Protein AF-C3ZLQ6-F1 (afdb_monomer_lite)

Organism: Branchiostoma floridae (NCBI:txid7739)

InterPro domains:
  IPR036259 MFS transporter superfamily [G3DSA:1.20.1250.20] (1-147)
  IPR036259 MFS transporter superfamily [SSF103473] (4-145)

Foldseek 3Di:
DVLLVVLVVVCVVVLVVLCVVLVPDPVCVVVLVVVLVVVLVVCVVVVVVVLVVPPDPVDSQVVLLVVLSVQLVQLSVQLVCLLVVLVVVDVDPVSSSVSSVVSNSSSSSSNSNSSVNNVVSVLVVLCVVDDPVCNVVSVVVVCVVVVD

Radius of gyration: 17.89 Å; chains: 1; bounding box: 40×26×58 Å

Structure (mmCIF, N/CA/C/O backbone):
data_AF-C3ZLQ6-F1
#
_entry.id   AF-C3ZLQ6-F1
#
loop_
_atom_site.group_PDB
_atom_site.id
_atom_site.type_symbol
_atom_site.label_atom_id
_atom_site.label_alt_id
_atom_site.label_comp_id
_atom_site.label_asym_id
_atom_site.label_entity_id
_atom_site.label_seq_id
_atom_site.pdbx_PDB_ins_code
_atom_site.Cartn_x
_atom_site.Cartn_y
_atom_site.Cartn_z
_atom_site.occupancy
_atom_site.B_iso_or_equiv
_atom_site.auth_seq_id
_atom_site.auth_comp_id
_atom_site.auth_asym_id
_atom_site.auth_atom_id
_atom_site.pdbx_PDB_model_num
ATOM 1 N N . MET A 1 1 ? -2.080 -4.232 14.879 1.00 61.47 1 MET A N 1
ATOM 2 C CA . MET A 1 1 ? -1.278 -2.997 14.776 1.00 61.47 1 MET A CA 1
ATOM 3 C C . MET A 1 1 ? 0.163 -3.333 14.457 1.00 61.47 1 MET A C 1
ATOM 5 O O . MET A 1 1 ? 0.556 -2.999 13.359 1.00 61.47 1 MET A O 1
ATOM 9 N N . PHE A 1 2 ? 0.856 -4.166 15.250 1.00 73.94 2 PHE A N 1
ATOM 10 C CA . PHE A 1 2 ? 2.179 -4.705 14.868 1.00 73.94 2 PHE A CA 1
ATOM 11 C C . PHE A 1 2 ? 2.287 -5.195 13.415 1.00 73.94 2 PHE A C 1
ATOM 13 O O . PHE A 1 2 ? 3.275 -4.915 12.759 1.00 73.94 2 PHE A O 1
ATOM 20 N N . GLY A 1 3 ? 1.274 -5.898 12.894 1.00 79.81 3 GLY A N 1
ATOM 21 C CA . GLY A 1 3 ? 1.287 -6.348 11.498 1.00 79.81 3 GLY A CA 1
ATOM 22 C C . GLY A 1 3 ? 1.234 -5.217 10.461 1.00 79.81 3 GLY A C 1
ATOM 23 O O . GLY A 1 3 ? 1.881 -5.337 9.433 1.00 79.81 3 GLY A O 1
ATOM 24 N N . VAL A 1 4 ? 0.499 -4.133 10.730 1.00 81.31 4 VAL A N 1
ATOM 25 C CA . VAL A 1 4 ? 0.383 -2.978 9.819 1.00 81.31 4 VAL A CA 1
ATOM 26 C C . VAL A 1 4 ? 1.668 -2.158 9.863 1.00 81.31 4 VAL A C 1
ATOM 28 O O . VAL A 1 4 ? 2.259 -1.929 8.817 1.00 81.31 4 VAL A O 1
ATOM 31 N N . GLU A 1 5 ? 2.166 -1.851 11.064 1.00 83.00 5 GLU A N 1
ATOM 32 C CA . GLU A 1 5 ? 3.458 -1.175 11.263 1.00 83.00 5 GLU A CA 1
ATOM 33 C C . GLU A 1 5 ? 4.618 -1.950 10.633 1.00 83.00 5 GLU A C 1
ATOM 35 O O . GLU A 1 5 ? 5.486 -1.384 9.976 1.00 83.00 5 GLU A O 1
ATOM 40 N N . PHE A 1 6 ? 4.616 -3.278 10.777 1.00 86.69 6 PHE A N 1
ATOM 41 C CA . PHE A 1 6 ? 5.599 -4.132 10.122 1.00 86.69 6 PHE A CA 1
ATOM 42 C C . PHE A 1 6 ? 5.503 -4.054 8.593 1.00 86.69 6 PHE A C 1
ATOM 44 O O . PHE A 1 6 ? 6.536 -4.009 7.931 1.00 86.69 6 PHE A O 1
ATOM 51 N N . CYS A 1 7 ? 4.290 -4.024 8.027 1.00 87.31 7 CYS A N 1
ATOM 52 C CA . CYS A 1 7 ? 4.108 -3.866 6.583 1.00 87.31 7 CYS A CA 1
ATOM 53 C C . CYS A 1 7 ? 4.588 -2.493 6.100 1.00 87.31 7 CYS A C 1
ATOM 55 O O . CYS A 1 7 ? 5.294 -2.450 5.101 1.00 87.31 7 CYS A O 1
ATOM 57 N N . TYR A 1 8 ? 4.295 -1.414 6.831 1.00 85.75 8 TYR A N 1
ATOM 58 C CA . TYR A 1 8 ? 4.809 -0.073 6.529 1.00 85.75 8 TYR A CA 1
ATOM 59 C C . TYR A 1 8 ? 6.334 -0.010 6.589 1.00 85.75 8 TYR A C 1
ATOM 61 O O . TYR A 1 8 ? 6.983 0.512 5.685 1.00 85.75 8 TYR A O 1
ATOM 69 N N . ALA A 1 9 ? 6.937 -0.582 7.633 1.00 87.69 9 ALA A N 1
ATOM 70 C CA . ALA A 1 9 ? 8.389 -0.648 7.747 1.00 87.69 9 ALA A CA 1
ATOM 71 C C . ALA A 1 9 ? 9.008 -1.440 6.583 1.00 87.69 9 ALA A C 1
ATOM 73 O O . ALA A 1 9 ? 10.050 -1.056 6.050 1.00 87.69 9 ALA A O 1
ATOM 74 N N . LEU A 1 10 ? 8.358 -2.533 6.174 1.00 89.12 10 LEU A N 1
ATOM 75 C CA . LEU A 1 10 ? 8.782 -3.358 5.049 1.00 89.12 10 LEU A CA 1
ATOM 76 C C . LEU A 1 10 ? 8.646 -2.616 3.712 1.00 89.12 10 LEU A C 1
ATOM 78 O O . LEU A 1 10 ? 9.558 -2.678 2.894 1.00 89.12 10 LEU A O 1
ATOM 82 N N . GLU A 1 11 ? 7.552 -1.890 3.505 1.00 87.81 11 GLU A N 1
ATOM 83 C CA . GLU A 1 11 ? 7.326 -1.026 2.346 1.00 87.81 11 GLU A CA 1
ATOM 84 C C . GLU A 1 11 ? 8.412 0.048 2.240 1.00 87.81 11 GLU A C 1
ATOM 86 O O . GLU A 1 11 ? 9.150 0.085 1.257 1.00 87.81 11 GLU A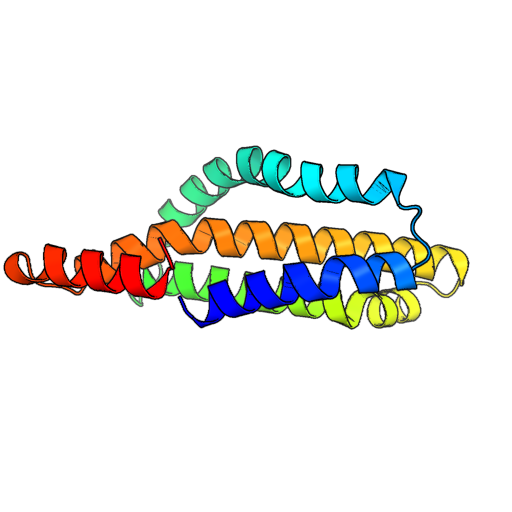 O 1
ATOM 91 N N . MET A 1 12 ? 8.612 0.837 3.296 1.00 87.50 12 MET A N 1
ATOM 92 C CA . MET A 1 12 ? 9.637 1.884 3.350 1.00 87.50 12 MET A CA 1
ATOM 93 C C . MET A 1 12 ? 11.050 1.333 3.087 1.00 87.50 12 MET A C 1
ATOM 95 O O . MET A 1 12 ? 11.880 2.006 2.472 1.00 87.50 12 MET A O 1
ATOM 99 N N . ALA A 1 13 ? 11.326 0.096 3.515 1.00 89.81 13 ALA A N 1
ATOM 100 C CA . ALA A 1 13 ? 12.605 -0.572 3.289 1.00 89.81 13 ALA A CA 1
ATOM 101 C C . ALA A 1 13 ? 12.765 -1.158 1.873 1.00 89.81 13 ALA A C 1
ATOM 103 O O . ALA A 1 13 ? 13.888 -1.204 1.367 1.00 89.81 13 ALA A O 1
ATOM 104 N N . LEU A 1 14 ? 11.684 -1.627 1.237 1.00 87.88 14 LEU A N 1
ATOM 105 C CA . LEU A 1 14 ? 11.740 -2.385 -0.021 1.00 87.88 14 LEU A CA 1
ATOM 106 C C . LEU A 1 14 ? 11.344 -1.590 -1.268 1.00 87.88 14 LEU A C 1
ATOM 108 O O . LEU A 1 14 ? 11.832 -1.900 -2.352 1.00 87.88 14 LEU A O 1
ATOM 112 N N . VAL A 1 15 ? 10.509 -0.562 -1.152 1.00 86.12 15 VAL A N 1
ATOM 113 C CA . VAL A 1 15 ? 10.008 0.207 -2.304 1.00 86.12 15 VAL A CA 1
ATOM 114 C C . VAL A 1 15 ? 11.145 0.829 -3.099 1.00 86.12 15 VAL A C 1
ATOM 116 O O . VAL A 1 15 ? 11.261 0.612 -4.304 1.00 86.12 15 VAL A O 1
ATOM 119 N N . THR A 1 16 ? 12.034 1.549 -2.417 1.00 86.12 16 THR A N 1
ATOM 120 C CA . THR A 1 16 ? 13.179 2.216 -3.045 1.00 86.12 16 THR A CA 1
ATOM 121 C C . THR A 1 16 ? 14.109 1.233 -3.773 1.00 86.12 16 THR A C 1
ATOM 123 O O . THR A 1 16 ? 14.367 1.450 -4.959 1.00 86.12 16 THR A O 1
ATOM 126 N N . PRO A 1 17 ? 14.603 0.137 -3.153 1.00 86.75 17 PRO A N 1
ATOM 127 C CA . PRO A 1 17 ? 15.459 -0.811 -3.863 1.00 86.75 17 PRO A CA 1
ATOM 128 C C . PRO A 1 17 ? 14.736 -1.565 -4.987 1.00 86.75 17 PRO A C 1
ATOM 130 O O . PRO A 1 17 ? 15.371 -1.841 -6.001 1.00 86.75 17 PRO A O 1
ATOM 133 N N . ILE A 1 18 ? 13.434 -1.859 -4.867 1.00 86.25 18 ILE A N 1
ATOM 134 C CA . ILE A 1 18 ? 12.657 -2.484 -5.954 1.00 86.25 18 ILE A CA 1
ATOM 135 C C . ILE A 1 18 ? 12.547 -1.531 -7.153 1.00 86.25 18 ILE A C 1
ATOM 137 O O . ILE A 1 18 ? 12.790 -1.937 -8.288 1.00 86.25 18 ILE A O 1
ATOM 141 N N . LEU A 1 19 ? 12.240 -0.251 -6.928 1.00 83.94 19 LEU A N 1
ATOM 142 C CA . LEU A 1 19 ? 12.150 0.744 -8.003 1.00 83.94 19 LEU A CA 1
ATOM 143 C C . LEU A 1 19 ? 13.505 0.999 -8.683 1.00 83.94 19 LEU A C 1
ATOM 145 O O . LEU A 1 19 ? 13.560 1.135 -9.909 1.00 83.94 19 LEU A O 1
ATOM 149 N N . LEU A 1 20 ? 14.596 0.998 -7.909 1.00 86.00 20 LEU A N 1
ATOM 150 C CA . LEU A 1 20 ? 15.965 1.047 -8.432 1.00 86.00 20 LEU A CA 1
ATOM 151 C C . LEU A 1 20 ? 16.290 -0.192 -9.274 1.00 86.00 20 LEU A C 1
ATOM 153 O O . LEU A 1 20 ? 16.871 -0.065 -10.351 1.00 86.00 20 LEU A O 1
ATOM 157 N N . HIS A 1 21 ? 15.885 -1.382 -8.818 1.00 85.25 21 HIS A N 1
ATOM 158 C CA . HIS A 1 21 ? 16.086 -2.634 -9.549 1.00 85.25 21 HIS A CA 1
ATOM 159 C C . HIS A 1 21 ? 15.368 -2.635 -10.906 1.00 85.25 21 HIS A C 1
ATOM 161 O O . HIS A 1 21 ? 15.926 -3.086 -11.903 1.00 85.25 21 HIS A O 1
ATOM 167 N N . LEU A 1 22 ? 14.169 -2.049 -10.963 1.00 81.94 22 LEU A N 1
ATOM 168 C CA . LEU A 1 22 ? 13.380 -1.893 -12.188 1.00 81.94 22 LEU A CA 1
ATOM 169 C C . LEU A 1 22 ? 13.936 -0.828 -13.157 1.00 81.94 22 LEU A C 1
ATOM 171 O O . LEU A 1 22 ? 13.405 -0.662 -14.256 1.00 81.94 22 LEU A O 1
ATOM 175 N N . GLY A 1 23 ? 14.998 -0.109 -12.780 1.00 81.69 23 GLY A N 1
ATOM 176 C CA . GLY A 1 23 ? 15.654 0.889 -13.628 1.00 81.69 23 GLY A CA 1
ATOM 177 C C . GLY A 1 23 ? 14.890 2.209 -13.750 1.00 81.69 23 GLY A C 1
ATOM 178 O O . GLY A 1 23 ? 15.094 2.951 -14.713 1.00 81.69 23 GLY A O 1
ATOM 179 N N . VAL A 1 24 ? 13.997 2.510 -12.802 1.00 80.25 24 VAL A N 1
ATOM 180 C CA . VAL A 1 24 ? 13.255 3.777 -12.778 1.00 80.25 24 VAL A CA 1
ATOM 181 C C . VAL A 1 24 ? 14.205 4.914 -12.369 1.00 80.25 24 VAL A C 1
ATOM 183 O O . VAL A 1 24 ? 14.888 4.771 -11.357 1.00 80.25 24 VAL A O 1
ATOM 186 N N . PRO A 1 25 ? 14.258 6.042 -13.103 1.00 83.06 25 PRO A N 1
ATOM 187 C CA . PRO A 1 25 ? 15.081 7.193 -12.726 1.00 83.06 25 PRO A CA 1
ATOM 188 C C . PRO A 1 25 ? 14.647 7.814 -11.390 1.00 83.06 25 PRO A C 1
ATOM 190 O O . PRO A 1 25 ? 13.450 7.913 -11.115 1.00 83.06 25 PRO A O 1
ATOM 193 N N . GLU A 1 26 ? 15.606 8.304 -10.597 1.00 77.31 26 GLU A N 1
ATOM 194 C CA . GLU A 1 26 ? 15.359 8.849 -9.248 1.00 77.31 26 GLU A CA 1
ATOM 195 C C . GLU A 1 26 ? 14.362 10.020 -9.221 1.00 77.31 26 GLU A C 1
ATOM 197 O O . GLU A 1 26 ? 13.615 10.192 -8.259 1.00 77.31 26 GLU A O 1
ATOM 202 N N . GLU A 1 27 ? 14.290 10.799 -10.303 1.00 80.88 27 GLU A N 1
ATOM 203 C CA . GLU A 1 27 ? 13.343 11.909 -10.462 1.00 80.88 27 GLU A CA 1
ATOM 204 C C . GLU A 1 27 ? 11.869 11.478 -10.349 1.00 80.88 27 GLU A C 1
ATOM 206 O O . GLU A 1 27 ? 11.037 12.267 -9.899 1.00 80.88 27 GLU A O 1
ATOM 211 N N . TYR A 1 28 ? 11.538 10.225 -10.683 1.00 81.69 28 TYR A N 1
ATOM 212 C CA . TYR A 1 28 ? 10.173 9.703 -10.575 1.00 81.69 28 TYR A CA 1
ATOM 213 C C . TYR A 1 28 ? 9.833 9.193 -9.175 1.00 81.69 28 TYR A C 1
ATOM 215 O O . TYR A 1 28 ? 8.651 9.034 -8.871 1.00 81.69 28 TYR A O 1
ATOM 223 N N . TYR A 1 29 ? 10.818 8.968 -8.300 1.00 81.25 29 TYR A N 1
ATOM 224 C CA . TYR A 1 29 ? 10.553 8.450 -6.955 1.00 81.25 29 TYR A CA 1
ATOM 225 C C . TYR A 1 29 ? 9.706 9.432 -6.164 1.00 81.25 29 TYR A C 1
ATOM 227 O O . TYR A 1 29 ? 8.651 9.059 -5.662 1.00 81.25 29 TYR A O 1
ATOM 235 N N . THR A 1 30 ? 10.091 10.707 -6.141 1.00 83.31 30 THR A N 1
ATOM 236 C CA . THR A 1 30 ? 9.330 11.760 -5.454 1.00 83.31 30 THR A CA 1
ATOM 237 C C . THR A 1 30 ? 7.889 11.851 -5.959 1.00 83.31 30 THR A C 1
ATOM 239 O O . THR A 1 30 ? 6.977 12.084 -5.171 1.00 83.31 30 THR A O 1
ATOM 242 N N . PHE A 1 31 ? 7.658 11.623 -7.257 1.00 84.12 31 PHE A N 1
ATOM 243 C CA . PHE A 1 31 ? 6.305 11.593 -7.818 1.00 84.12 31 PHE A CA 1
ATOM 244 C C . PHE A 1 31 ? 5.491 10.395 -7.327 1.00 84.12 31 PHE A C 1
ATOM 246 O O . PHE A 1 31 ? 4.314 10.564 -7.017 1.00 84.12 31 PHE A O 1
ATOM 253 N N . ILE A 1 32 ? 6.102 9.212 -7.233 1.00 81.19 32 ILE A N 1
ATOM 254 C CA . ILE A 1 32 ? 5.453 8.006 -6.697 1.00 81.19 32 ILE A CA 1
ATOM 255 C C . ILE A 1 32 ? 5.099 8.223 -5.222 1.00 81.19 32 ILE A C 1
ATOM 257 O O . ILE A 1 32 ? 3.948 8.050 -4.842 1.00 81.19 32 ILE A O 1
ATOM 261 N N . TRP A 1 33 ? 6.038 8.720 -4.418 1.00 82.06 33 TRP A N 1
ATOM 262 C CA . TRP A 1 33 ? 5.787 9.051 -3.012 1.00 82.06 33 TRP A CA 1
ATOM 263 C C . TRP A 1 33 ? 4.692 10.103 -2.833 1.00 82.06 33 TRP A C 1
ATOM 265 O O . TRP A 1 33 ? 3.934 10.047 -1.873 1.00 82.06 33 TRP A O 1
ATOM 275 N N . PHE A 1 34 ? 4.580 11.060 -3.755 1.00 85.81 34 PHE A N 1
ATOM 276 C CA . PHE A 1 34 ? 3.539 12.085 -3.710 1.00 85.81 34 PHE A CA 1
ATOM 277 C C . PHE A 1 34 ? 2.157 11.562 -4.130 1.00 85.81 34 PHE A C 1
ATOM 279 O O . PHE A 1 34 ? 1.138 12.075 -3.663 1.00 85.81 34 PHE A O 1
ATOM 286 N N . ILE A 1 35 ? 2.092 10.544 -4.994 1.00 86.62 35 ILE A N 1
ATOM 287 C CA . ILE A 1 35 ? 0.813 10.018 -5.481 1.00 86.62 35 ILE A CA 1
ATOM 288 C C . ILE A 1 35 ? 0.033 9.299 -4.377 1.00 86.62 35 ILE A C 1
ATOM 290 O O . ILE A 1 35 ? -1.192 9.415 -4.343 1.00 86.62 35 ILE A O 1
ATOM 294 N N . SER A 1 36 ? 0.730 8.625 -3.456 1.00 85.12 36 SER A N 1
ATOM 295 C CA . SER A 1 36 ? 0.122 7.899 -2.337 1.00 85.12 36 SER A CA 1
ATOM 296 C C . SER A 1 36 ? -0.717 8.815 -1.427 1.00 85.12 36 SER A C 1
ATOM 298 O O . SER A 1 36 ? -1.918 8.564 -1.312 1.00 85.12 36 SER A O 1
ATOM 300 N N . PRO A 1 37 ? -0.198 9.935 -0.875 1.00 83.19 37 PRO A N 1
ATOM 301 C CA . PRO A 1 37 ? -0.991 10.886 -0.092 1.00 83.19 37 PRO A CA 1
ATOM 302 C C . PRO A 1 37 ? -2.160 11.507 -0.861 1.00 83.19 37 PRO A C 1
ATOM 304 O O . PRO A 1 37 ? -3.250 11.678 -0.314 1.00 83.19 37 PRO A O 1
ATOM 307 N N . VAL A 1 38 ? -1.953 11.854 -2.137 1.00 87.56 38 VAL A N 1
ATOM 308 C CA . VAL A 1 38 ? -2.997 12.475 -2.970 1.00 87.56 38 VAL A CA 1
ATOM 309 C C . VAL A 1 38 ? -4.149 11.502 -3.209 1.00 87.56 38 VAL A C 1
ATOM 311 O O . VAL A 1 38 ? -5.317 11.882 -3.102 1.00 87.56 38 VAL A O 1
ATOM 314 N N . LEU A 1 39 ? -3.838 10.241 -3.512 1.00 83.06 39 LEU A N 1
ATOM 315 C CA . LEU A 1 39 ? -4.848 9.200 -3.666 1.00 83.06 39 LEU A CA 1
ATOM 316 C C . LEU A 1 39 ? -5.494 8.849 -2.328 1.00 83.06 39 LEU A C 1
ATOM 318 O O . LEU A 1 39 ? -6.716 8.741 -2.279 1.00 83.06 39 LEU A O 1
ATOM 322 N N . GLY A 1 40 ? -4.723 8.764 -1.244 1.00 81.19 40 GLY A N 1
ATOM 323 C CA . GLY A 1 40 ? -5.248 8.590 0.109 1.00 81.19 40 GLY A CA 1
ATOM 324 C C . GLY A 1 40 ? -6.315 9.635 0.427 1.00 81.19 40 GLY A C 1
ATOM 325 O O . GLY A 1 40 ? -7.444 9.279 0.760 1.00 81.19 40 GLY A O 1
ATOM 326 N N . PHE A 1 41 ? -6.022 10.912 0.180 1.00 84.56 41 PHE A N 1
ATOM 327 C CA . PHE A 1 41 ? -6.967 12.011 0.384 1.00 84.56 41 PHE A CA 1
ATOM 328 C C . PHE A 1 41 ? -8.271 11.861 -0.424 1.00 84.56 41 PHE A C 1
ATOM 330 O O . PHE A 1 41 ? -9.355 12.178 0.070 1.00 84.56 41 PHE A O 1
ATOM 337 N N . LEU A 1 42 ? -8.195 11.359 -1.660 1.00 84.00 42 LEU A N 1
ATOM 338 C CA . LEU A 1 42 ? -9.367 11.173 -2.524 1.00 84.00 42 LEU A CA 1
ATOM 339 C C . LEU A 1 42 ? -10.182 9.919 -2.183 1.00 84.00 42 LEU A C 1
ATOM 341 O O . LEU A 1 42 ? -11.412 9.946 -2.256 1.00 84.00 42 LEU A O 1
ATOM 345 N N . VAL A 1 43 ? -9.522 8.812 -1.842 1.00 80.12 43 VAL A N 1
ATOM 346 C CA . VAL A 1 43 ? -10.176 7.506 -1.667 1.00 80.12 43 VAL A CA 1
ATOM 347 C C . VAL A 1 43 ? -10.655 7.301 -0.223 1.00 80.12 43 VAL A C 1
ATOM 349 O O . VAL A 1 43 ? -11.680 6.644 -0.020 1.00 80.12 43 VAL A O 1
ATOM 352 N N . GLN A 1 44 ? -10.022 7.935 0.772 1.00 80.19 44 GLN A N 1
ATOM 353 C CA . GLN A 1 44 ? -10.463 7.930 2.177 1.00 80.19 44 GLN A CA 1
ATOM 354 C C . GLN A 1 44 ? -11.975 8.206 2.365 1.00 80.19 44 GLN A C 1
ATOM 356 O O . GLN A 1 44 ? -12.644 7.390 3.008 1.00 80.19 44 GLN A O 1
ATOM 361 N N . PRO A 1 45 ? -12.582 9.269 1.791 1.00 75.19 45 PRO A N 1
ATOM 362 C CA . PRO A 1 45 ? -14.017 9.533 1.961 1.00 75.19 45 PRO A CA 1
ATOM 363 C C . PRO A 1 45 ? -14.911 8.475 1.297 1.00 75.19 45 PRO A C 1
ATOM 365 O O . PRO A 1 45 ? -15.975 8.129 1.821 1.00 75.19 45 PRO A O 1
ATOM 368 N N . ILE A 1 46 ? -14.482 7.923 0.158 1.00 76.50 46 ILE A N 1
ATOM 369 C CA . ILE A 1 46 ? -15.213 6.858 -0.541 1.00 76.50 46 ILE A CA 1
ATOM 370 C C . ILE A 1 46 ? -15.245 5.611 0.336 1.00 76.50 46 ILE A C 1
ATOM 372 O O . ILE A 1 46 ? -16.307 5.003 0.510 1.00 76.50 46 ILE A O 1
ATOM 376 N N . LEU A 1 47 ? -14.104 5.264 0.928 1.00 69.56 47 LEU A N 1
ATOM 377 C CA . LEU A 1 47 ? -13.976 4.064 1.737 1.00 69.56 47 LEU A CA 1
ATOM 378 C C . LEU A 1 47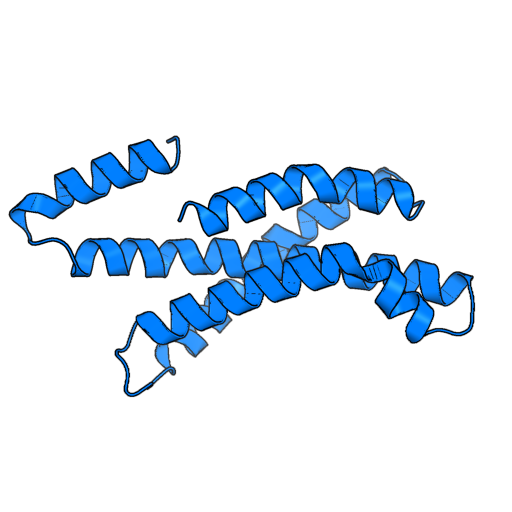 ? -14.682 4.188 3.084 1.00 69.56 47 LEU A C 1
ATOM 380 O O . LEU A 1 47 ? -15.290 3.213 3.518 1.00 69.56 47 LEU A O 1
ATOM 384 N N . GLY A 1 48 ? -14.752 5.389 3.665 1.00 67.38 48 GLY A N 1
ATOM 385 C CA . GLY A 1 48 ? -15.666 5.678 4.775 1.00 67.38 48 GLY A CA 1
ATOM 386 C C . GLY A 1 48 ? -17.119 5.324 4.428 1.00 67.38 48 GLY A C 1
ATOM 387 O O . GLY A 1 48 ? -17.773 4.575 5.152 1.00 67.38 48 GLY A O 1
ATOM 388 N N . SER A 1 49 ? -17.594 5.736 3.245 1.00 68.94 49 SER A N 1
ATOM 389 C CA . SER A 1 49 ? -18.957 5.419 2.783 1.00 68.94 49 SER A CA 1
ATOM 390 C C . SER A 1 49 ? -19.190 3.932 2.457 1.00 68.94 49 SER A C 1
ATOM 392 O O . SER A 1 49 ? -20.334 3.463 2.451 1.00 68.94 49 SER A O 1
ATOM 394 N N . TRP A 1 50 ? -18.133 3.191 2.107 1.00 66.75 50 TRP A N 1
ATOM 395 C CA . TRP A 1 50 ? -18.189 1.742 1.877 1.00 66.75 50 TRP A CA 1
ATOM 396 C C . TRP A 1 50 ? -18.141 0.972 3.198 1.00 66.75 50 TRP A C 1
ATOM 398 O O . TRP A 1 50 ? -18.879 0.000 3.356 1.00 66.75 50 TRP A O 1
ATOM 408 N N . SER A 1 51 ? -17.353 1.448 4.167 1.00 63.00 51 SER A N 1
ATOM 409 C CA . SER A 1 51 ? -17.305 0.930 5.537 1.00 63.00 51 SER A CA 1
ATOM 410 C C . SER A 1 51 ? -18.684 0.972 6.194 1.00 63.00 51 SER A C 1
ATOM 412 O O . SER A 1 51 ? -19.158 -0.042 6.708 1.00 63.00 51 SER A O 1
ATOM 414 N N . ASP A 1 52 ? -19.395 2.096 6.053 1.00 60.62 52 ASP A N 1
ATOM 415 C CA . ASP A 1 52 ? -20.748 2.279 6.595 1.00 60.62 52 ASP A CA 1
ATOM 416 C C . ASP A 1 52 ? -21.792 1.318 5.999 1.00 60.62 52 ASP A C 1
ATOM 418 O O . ASP A 1 52 ? -22.815 1.033 6.628 1.00 60.62 52 ASP A O 1
ATOM 422 N N . ARG A 1 53 ? -21.539 0.776 4.800 1.00 57.19 53 ARG A N 1
ATOM 423 C CA . ARG A 1 53 ? -22.431 -0.171 4.109 1.00 57.19 53 ARG A CA 1
ATOM 424 C C . ARG A 1 53 ? -22.140 -1.642 4.417 1.00 57.19 53 ARG A C 1
ATOM 426 O O . ARG A 1 53 ? -22.938 -2.507 4.044 1.00 57.19 53 ARG A O 1
ATOM 433 N N . CYS A 1 54 ? -21.060 -1.955 5.134 1.00 56.22 54 CYS A N 1
ATOM 434 C CA . CYS A 1 54 ? -20.723 -3.326 5.515 1.00 56.22 54 CYS A CA 1
ATOM 435 C C . CYS A 1 54 ? -21.633 -3.843 6.647 1.00 56.22 54 CYS A C 1
ATOM 437 O O . CYS A 1 54 ? -21.377 -3.666 7.836 1.00 56.22 54 CYS A O 1
ATOM 439 N N . THR A 1 55 ? -22.695 -4.555 6.270 1.00 54.34 55 THR A N 1
ATOM 440 C CA . THR A 1 55 ? -23.657 -5.214 7.175 1.00 54.34 55 THR A CA 1
ATOM 441 C C . THR A 1 55 ? -23.332 -6.702 7.379 1.00 54.34 55 THR A C 1
ATOM 443 O O . THR A 1 55 ? -24.188 -7.575 7.237 1.00 54.34 55 THR A O 1
ATOM 446 N N . ALA A 1 56 ? -22.075 -7.042 7.688 1.00 55.41 56 ALA A N 1
ATOM 447 C CA . ALA A 1 56 ? -21.706 -8.449 7.875 1.00 55.41 56 ALA A CA 1
ATOM 448 C C . ALA A 1 56 ? -22.209 -9.007 9.223 1.00 55.41 56 ALA A C 1
ATOM 450 O O . ALA A 1 56 ? -22.120 -8.360 10.268 1.00 55.41 56 ALA A O 1
ATOM 451 N N . ARG A 1 57 ? -22.681 -10.262 9.212 1.00 48.12 57 ARG A N 1
ATOM 452 C CA . ARG A 1 57 ? -23.298 -10.951 10.368 1.00 48.12 57 ARG A CA 1
ATOM 453 C C . ARG A 1 57 ? -22.343 -11.241 11.538 1.00 48.12 57 ARG A C 1
ATOM 455 O O . ARG A 1 57 ? -22.804 -11.665 12.590 1.00 48.12 57 ARG A O 1
ATOM 462 N N . TRP A 1 58 ? -21.036 -11.019 11.374 1.00 54.09 58 TRP A N 1
ATOM 463 C CA . TRP A 1 58 ? -20.003 -11.352 12.369 1.00 54.09 58 TRP A CA 1
ATOM 464 C C . TRP A 1 58 ? -19.599 -10.174 13.283 1.00 54.09 58 TRP A C 1
ATOM 466 O O . TRP A 1 58 ? -18.646 -10.277 14.054 1.00 54.09 58 TRP A O 1
ATOM 476 N N . GLY A 1 59 ? -20.330 -9.055 13.201 1.00 57.38 59 GLY A N 1
ATOM 477 C CA . GLY A 1 59 ? -20.073 -7.806 13.927 1.00 57.38 59 GLY A CA 1
ATOM 478 C C . GLY A 1 59 ? -19.696 -6.670 12.973 1.00 57.38 59 GLY A C 1
ATOM 479 O O . GLY A 1 59 ? -19.073 -6.905 11.946 1.00 57.38 59 GLY A O 1
ATOM 480 N N . ARG A 1 60 ? -20.073 -5.426 13.292 1.00 64.81 60 ARG A N 1
ATOM 481 C CA . ARG A 1 60 ? -20.008 -4.292 12.346 1.00 64.81 60 ARG A CA 1
ATOM 482 C C . ARG A 1 60 ? -18.581 -3.838 11.987 1.00 64.81 60 ARG A C 1
ATOM 484 O O . ARG A 1 60 ? -18.375 -3.312 10.905 1.00 64.81 60 ARG A O 1
ATOM 491 N N . ARG A 1 61 ? -17.594 -4.060 12.870 1.00 66.50 61 ARG A N 1
ATOM 492 C CA . ARG A 1 61 ? -16.218 -3.517 12.743 1.00 66.50 61 ARG A CA 1
ATOM 493 C C . ARG A 1 61 ? -15.146 -4.544 12.336 1.00 66.50 61 ARG A C 1
ATOM 495 O O . ARG A 1 61 ? -14.208 -4.211 11.623 1.00 66.50 61 ARG A O 1
ATOM 502 N N . ARG A 1 62 ? -15.304 -5.816 12.721 1.00 70.56 62 ARG A N 1
ATOM 503 C CA . ARG A 1 62 ? -14.354 -6.912 12.423 1.00 70.56 62 ARG A CA 1
ATOM 504 C C . ARG A 1 62 ? -14.179 -7.279 10.934 1.00 70.56 62 ARG A C 1
ATOM 506 O O . ARG A 1 62 ? -13.035 -7.462 10.528 1.00 70.56 62 ARG A O 1
ATOM 513 N N . PRO A 1 63 ? -15.235 -7.393 10.102 1.00 73.06 63 PRO A N 1
ATOM 514 C CA . PRO A 1 63 ? -15.081 -7.754 8.689 1.00 73.06 63 PRO A CA 1
ATOM 515 C C . PRO A 1 63 ? -14.345 -6.665 7.904 1.00 73.06 63 PRO A C 1
ATOM 517 O O . PRO A 1 63 ? -13.628 -6.980 6.964 1.00 73.06 63 PRO A O 1
ATOM 520 N N . PHE A 1 64 ? -14.485 -5.402 8.315 1.00 76.19 64 PHE A N 1
ATOM 521 C CA . PHE A 1 64 ? -13.809 -4.273 7.690 1.00 76.19 64 PHE A CA 1
ATOM 522 C C . PHE A 1 64 ? -12.300 -4.302 7.961 1.00 76.19 64 PHE A C 1
ATOM 524 O O . PHE A 1 64 ? -11.514 -4.234 7.023 1.00 76.19 64 PHE A O 1
ATOM 531 N N . ILE A 1 65 ? -11.896 -4.524 9.219 1.00 78.06 65 ILE A N 1
ATOM 532 C CA . ILE A 1 65 ? -10.479 -4.686 9.592 1.00 78.06 65 ILE A CA 1
ATOM 533 C C . ILE A 1 65 ? -9.853 -5.876 8.851 1.00 78.06 65 ILE A C 1
ATOM 535 O O . ILE A 1 65 ? -8.737 -5.768 8.349 1.00 78.06 65 ILE A O 1
ATOM 539 N N . LEU A 1 66 ? -10.569 -7.003 8.742 1.00 80.12 66 LEU A N 1
ATOM 540 C CA . LEU A 1 66 ? -10.087 -8.170 7.998 1.00 80.12 66 LEU A CA 1
ATOM 541 C C . LEU A 1 66 ? -9.958 -7.888 6.497 1.00 80.12 66 LEU A C 1
ATOM 543 O O . LEU A 1 66 ? -8.946 -8.252 5.909 1.00 80.12 66 LEU A O 1
ATOM 547 N N . ALA A 1 67 ? -10.942 -7.225 5.884 1.00 82.62 67 ALA A N 1
ATOM 548 C CA . ALA A 1 67 ? -10.889 -6.866 4.468 1.00 82.62 67 ALA A CA 1
ATOM 549 C C . ALA A 1 67 ? -9.706 -5.936 4.160 1.00 82.62 67 ALA A C 1
ATOM 551 O O . ALA A 1 67 ? -8.980 -6.180 3.200 1.00 82.62 67 ALA A O 1
ATOM 552 N N . LEU A 1 68 ? -9.469 -4.928 5.004 1.00 83.94 68 LEU A N 1
ATOM 553 C CA . LEU A 1 68 ? -8.316 -4.038 4.867 1.00 83.94 68 LEU A CA 1
ATOM 554 C C . LEU A 1 68 ? -6.993 -4.773 5.101 1.00 83.94 68 LEU A C 1
ATOM 556 O O . LEU A 1 68 ? -6.061 -4.598 4.327 1.00 83.94 68 LEU A O 1
ATOM 560 N N . SER A 1 69 ? -6.926 -5.665 6.094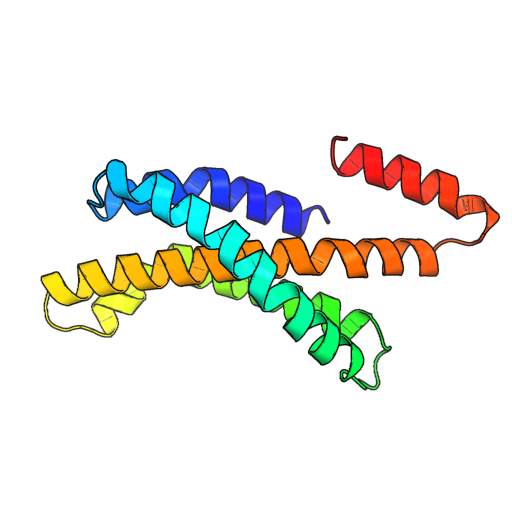 1.00 83.69 69 SER A N 1
ATOM 561 C CA . SER A 1 69 ? -5.730 -6.486 6.345 1.00 83.69 69 SER A CA 1
ATOM 562 C C . SER A 1 69 ? -5.394 -7.385 5.151 1.00 83.69 69 SER A C 1
ATOM 564 O O . SER A 1 69 ? -4.232 -7.521 4.783 1.00 83.69 69 SER A O 1
ATOM 566 N N . VAL A 1 70 ? -6.408 -7.977 4.510 1.00 86.81 70 VAL A N 1
ATOM 567 C CA . VAL A 1 70 ? -6.225 -8.730 3.260 1.00 86.81 70 VAL A CA 1
ATOM 568 C C . VAL A 1 70 ? -5.774 -7.799 2.134 1.00 86.81 70 VAL A C 1
ATOM 570 O O . VAL A 1 70 ? -4.890 -8.175 1.374 1.00 86.81 70 VAL A O 1
ATOM 573 N N . GLY A 1 71 ? -6.318 -6.582 2.054 1.00 87.56 71 GLY A N 1
ATOM 574 C CA . GLY A 1 71 ? -5.873 -5.552 1.114 1.00 87.56 71 GLY A CA 1
ATOM 575 C C . GLY A 1 71 ? -4.384 -5.220 1.243 1.00 87.56 71 GLY A C 1
ATOM 576 O O . GLY A 1 71 ? -3.686 -5.229 0.235 1.00 87.56 71 GLY A O 1
ATOM 577 N N . ILE A 1 72 ? -3.882 -5.033 2.470 1.00 88.44 72 ILE A N 1
ATOM 578 C CA . ILE A 1 72 ? -2.451 -4.808 2.760 1.00 88.44 72 ILE A CA 1
ATOM 579 C C . ILE A 1 72 ? -1.610 -5.994 2.278 1.00 88.44 72 ILE A C 1
ATOM 581 O O . ILE A 1 72 ? -0.625 -5.808 1.568 1.00 88.44 72 ILE A O 1
ATOM 585 N N . LEU A 1 73 ? -2.013 -7.225 2.617 1.00 89.38 73 LEU A N 1
ATOM 586 C CA . LEU A 1 73 ? -1.294 -8.433 2.196 1.00 89.38 73 LEU A CA 1
ATOM 587 C C . LEU A 1 73 ? -1.259 -8.582 0.672 1.00 89.38 73 LEU A C 1
ATOM 589 O O . LEU A 1 73 ? -0.238 -8.979 0.116 1.00 89.38 73 LEU A O 1
ATOM 593 N N . VAL A 1 74 ? -2.363 -8.259 -0.001 1.00 89.94 74 VAL A N 1
ATOM 594 C CA . VAL A 1 74 ? -2.45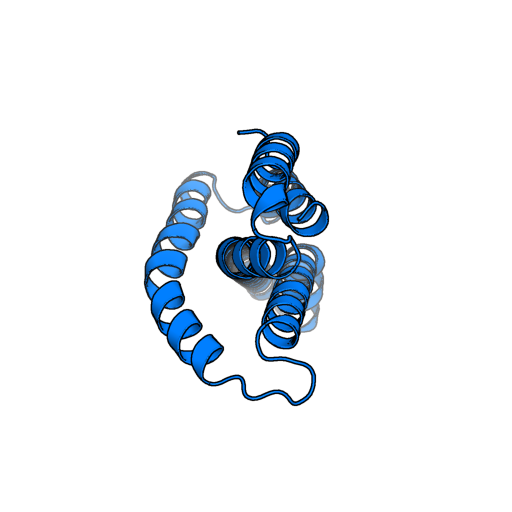3 -8.271 -1.463 1.00 89.94 74 VAL A CA 1
ATOM 595 C C . VAL A 1 74 ? -1.566 -7.178 -2.061 1.00 89.94 74 VAL A C 1
ATOM 597 O O . VAL A 1 74 ? -0.804 -7.481 -2.972 1.00 89.94 74 VAL A O 1
ATOM 600 N N . GLY A 1 75 ? -1.591 -5.952 -1.531 1.00 89.38 75 GLY A N 1
ATOM 601 C CA . GLY A 1 75 ? -0.726 -4.854 -1.976 1.00 89.38 75 GLY A CA 1
ATOM 602 C C . GLY A 1 75 ? 0.759 -5.202 -1.858 1.00 89.38 75 GLY A C 1
ATOM 603 O O . GLY A 1 75 ? 1.500 -5.083 -2.833 1.00 89.38 75 GLY A O 1
ATOM 604 N N . LEU A 1 76 ? 1.167 -5.759 -0.714 1.00 89.50 76 LEU A N 1
ATOM 605 C CA . LEU A 1 76 ? 2.535 -6.225 -0.488 1.00 89.50 76 LEU A CA 1
ATOM 606 C C . LEU A 1 76 ? 2.915 -7.379 -1.429 1.00 89.50 76 LEU A C 1
ATOM 608 O O . LEU A 1 76 ? 4.004 -7.383 -2.003 1.00 89.50 76 LEU A O 1
ATOM 612 N N . ALA A 1 77 ? 2.015 -8.343 -1.638 1.00 89.50 77 ALA A N 1
ATOM 613 C CA . ALA A 1 77 ? 2.245 -9.439 -2.574 1.00 89.50 77 ALA A CA 1
ATOM 614 C C . ALA A 1 77 ? 2.393 -8.936 -4.018 1.00 89.50 77 ALA A C 1
ATOM 616 O O . ALA A 1 77 ? 3.280 -9.414 -4.724 1.00 89.50 77 ALA A O 1
ATOM 617 N N . LEU A 1 78 ? 1.581 -7.964 -4.450 1.00 87.50 78 LEU A N 1
ATOM 618 C CA . LEU A 1 78 ? 1.715 -7.328 -5.765 1.00 87.50 78 LEU A CA 1
ATOM 619 C C . LEU A 1 78 ? 3.039 -6.575 -5.890 1.00 87.50 78 LEU A C 1
ATOM 621 O O . LEU A 1 78 ? 3.705 -6.702 -6.911 1.00 87.50 78 LEU A O 1
ATOM 625 N N . MET A 1 79 ? 3.429 -5.828 -4.858 1.00 87.56 79 MET A N 1
ATOM 626 C CA . MET A 1 79 ? 4.686 -5.083 -4.838 1.00 87.56 79 MET A CA 1
ATOM 627 C C . MET A 1 79 ? 5.897 -6.017 -4.968 1.00 87.56 79 MET A C 1
ATOM 629 O O . MET A 1 79 ? 6.802 -5.744 -5.753 1.00 87.56 79 MET A O 1
ATOM 633 N N . MET A 1 80 ? 5.897 -7.139 -4.239 1.00 86.31 80 MET A N 1
ATOM 634 C CA . MET A 1 80 ? 6.998 -8.110 -4.254 1.00 86.31 80 MET A CA 1
ATOM 635 C C . MET A 1 80 ? 7.023 -8.996 -5.506 1.00 86.31 80 MET A C 1
ATOM 637 O O . MET A 1 80 ? 8.101 -9.358 -5.959 1.00 86.31 80 MET A O 1
ATOM 641 N N . ASN A 1 81 ? 5.861 -9.353 -6.066 1.00 87.75 81 ASN A N 1
ATOM 642 C CA . ASN A 1 81 ? 5.753 -10.238 -7.237 1.00 87.75 81 ASN A CA 1
ATOM 643 C C . ASN A 1 81 ? 5.484 -9.464 -8.543 1.00 87.75 81 ASN A C 1
ATOM 645 O O . ASN A 1 81 ? 5.091 -10.061 -9.546 1.00 87.75 81 ASN A O 1
ATOM 649 N N . GLY A 1 82 ? 5.652 -8.137 -8.550 1.00 83.44 82 GLY A N 1
ATOM 650 C CA . GLY A 1 82 ? 5.290 -7.284 -9.686 1.00 83.44 82 GLY A CA 1
ATOM 651 C C . GLY A 1 82 ? 6.016 -7.664 -10.977 1.00 83.44 82 GLY A C 1
ATOM 652 O O . GLY A 1 82 ? 5.406 -7.691 -12.046 1.00 83.44 82 GLY A O 1
ATOM 653 N N . GLU A 1 83 ? 7.292 -8.034 -10.874 1.00 84.50 83 GLU A N 1
ATOM 654 C CA . GLU A 1 83 ? 8.107 -8.470 -12.010 1.00 84.50 83 GLU A CA 1
ATOM 655 C C . GLU A 1 83 ? 7.645 -9.820 -12.577 1.00 84.50 83 GLU A C 1
ATOM 657 O O . GLU A 1 83 ? 7.442 -9.943 -13.786 1.00 84.50 83 GLU A O 1
ATOM 662 N N . ASP A 1 84 ? 7.387 -10.807 -11.716 1.00 87.38 84 ASP A N 1
ATOM 663 C CA . ASP A 1 84 ? 6.911 -12.131 -12.131 1.00 87.38 84 ASP A CA 1
ATOM 664 C C . ASP A 1 84 ? 5.536 -12.054 -12.809 1.00 87.38 84 ASP A C 1
ATOM 666 O O . ASP A 1 84 ? 5.313 -12.654 -13.865 1.00 87.38 84 ASP A O 1
ATOM 670 N N . ILE A 1 85 ? 4.618 -11.262 -12.245 1.00 86.06 85 ILE A N 1
ATOM 671 C CA . ILE A 1 85 ? 3.274 -11.058 -12.801 1.00 86.06 85 ILE A CA 1
ATOM 672 C C . ILE A 1 85 ? 3.357 -10.334 -14.151 1.00 86.06 85 ILE A C 1
ATOM 674 O O . ILE A 1 85 ? 2.655 -10.700 -15.102 1.00 86.06 85 ILE A O 1
ATOM 678 N N . ALA A 1 86 ? 4.221 -9.325 -14.272 1.00 86.19 86 ALA A N 1
ATOM 679 C CA . ALA A 1 86 ? 4.382 -8.585 -15.517 1.00 86.19 86 ALA A CA 1
ATOM 680 C C . ALA A 1 86 ? 5.027 -9.434 -16.620 1.00 86.19 86 ALA A C 1
ATOM 682 O O . ALA A 1 86 ? 4.555 -9.410 -17.759 1.00 86.19 86 ALA A O 1
ATOM 683 N N . ASN A 1 87 ? 6.041 -10.231 -16.283 1.00 85.50 87 ASN A N 1
ATOM 684 C CA . ASN A 1 87 ? 6.688 -11.161 -17.209 1.00 85.50 87 ASN A CA 1
ATOM 685 C C . ASN A 1 87 ? 5.730 -12.265 -17.681 1.00 85.50 87 ASN A C 1
ATOM 687 O O . ASN A 1 87 ? 5.763 -12.653 -18.848 1.00 85.50 87 ASN A O 1
ATOM 691 N N . ALA A 1 88 ? 4.835 -12.738 -16.808 1.00 87.06 88 ALA A N 1
ATOM 692 C CA . ALA A 1 88 ? 3.799 -13.701 -17.182 1.00 87.06 88 ALA A CA 1
ATOM 693 C C . ALA A 1 88 ? 2.725 -13.097 -18.107 1.00 87.06 88 ALA A C 1
ATOM 695 O O . ALA A 1 88 ? 2.138 -13.805 -18.926 1.00 87.06 88 ALA A O 1
ATOM 696 N N . THR A 1 89 ? 2.463 -11.792 -17.986 1.00 86.12 89 THR A N 1
ATOM 697 C CA . THR A 1 89 ? 1.397 -11.104 -18.731 1.00 86.12 89 THR A CA 1
ATOM 698 C C . THR A 1 89 ? 1.873 -10.586 -20.089 1.00 86.12 89 THR A C 1
ATOM 700 O O . THR A 1 89 ? 1.136 -10.643 -21.076 1.00 86.12 89 THR A O 1
ATOM 703 N N . PHE A 1 90 ? 3.104 -10.077 -20.167 1.00 84.00 90 PHE A N 1
ATOM 704 C CA . PHE A 1 90 ? 3.634 -9.428 -21.361 1.00 84.00 90 PHE A CA 1
ATOM 705 C C . PHE A 1 90 ? 4.774 -10.240 -21.982 1.00 84.00 90 PHE A C 1
ATOM 707 O O . PHE A 1 90 ? 5.869 -10.317 -21.444 1.00 84.00 90 PHE A O 1
ATOM 714 N N . SER A 1 91 ? 4.564 -10.746 -23.202 1.00 78.38 91 SER A N 1
ATOM 715 C CA . SER A 1 91 ? 5.621 -11.430 -23.971 1.00 78.38 91 SER A CA 1
ATOM 716 C C . SER A 1 91 ? 6.745 -10.490 -24.449 1.00 78.38 91 SER A C 1
ATOM 718 O O . SER A 1 91 ? 7.793 -10.960 -24.890 1.00 78.38 91 SER A O 1
ATOM 720 N N . ASN A 1 92 ? 6.533 -9.170 -24.412 1.00 86.31 92 ASN A N 1
ATOM 721 C CA . ASN A 1 92 ? 7.515 -8.169 -24.829 1.00 86.31 92 ASN A CA 1
ATOM 722 C C . ASN A 1 92 ? 8.323 -7.678 -23.623 1.00 86.31 92 ASN A C 1
ATOM 724 O O . ASN A 1 92 ? 7.756 -7.045 -22.738 1.00 86.31 92 ASN A O 1
ATOM 728 N N . SER A 1 93 ? 9.650 -7.845 -23.657 1.00 81.38 93 SER A N 1
ATOM 729 C CA . SER A 1 93 ? 10.559 -7.476 -22.554 1.00 81.38 93 SER A CA 1
ATOM 730 C C . SER A 1 93 ? 10.391 -6.026 -22.065 1.00 81.38 93 SER A C 1
ATOM 732 O O . SER A 1 93 ? 10.280 -5.797 -20.869 1.00 81.38 93 SER A O 1
ATOM 734 N N . ARG A 1 94 ? 10.251 -5.044 -22.969 1.00 81.75 94 ARG A N 1
ATOM 735 C CA . ARG A 1 94 ? 10.016 -3.640 -22.572 1.00 81.75 94 ARG A CA 1
ATOM 736 C C . ARG A 1 94 ? 8.653 -3.425 -21.909 1.00 81.75 94 ARG A C 1
ATOM 738 O O . ARG A 1 94 ? 8.554 -2.682 -20.943 1.00 81.75 94 ARG A O 1
ATOM 745 N N . ALA A 1 95 ? 7.602 -4.058 -22.434 1.00 82.81 95 ALA A N 1
ATOM 746 C CA . ALA A 1 95 ? 6.256 -3.929 -21.877 1.00 82.81 95 ALA A CA 1
ATOM 747 C C . ALA A 1 95 ? 6.149 -4.613 -20.507 1.00 82.81 95 ALA A C 1
ATOM 749 O O . ALA A 1 95 ? 5.452 -4.101 -19.640 1.00 82.81 95 ALA A O 1
ATOM 750 N N . ALA A 1 96 ? 6.882 -5.711 -20.303 1.00 85.81 96 ALA A N 1
ATOM 751 C CA . ALA A 1 96 ? 6.983 -6.376 -19.013 1.00 85.81 96 ALA A CA 1
ATOM 752 C C . ALA A 1 96 ? 7.647 -5.474 -17.962 1.00 85.81 96 ALA A C 1
ATOM 754 O O . ALA A 1 96 ? 7.097 -5.321 -16.879 1.00 85.81 96 ALA A O 1
ATOM 755 N N . THR A 1 97 ? 8.740 -4.774 -18.291 1.00 85.25 97 THR A N 1
ATOM 756 C CA . THR A 1 97 ? 9.366 -3.817 -17.357 1.00 85.25 97 THR A CA 1
ATOM 757 C C . THR A 1 97 ? 8.414 -2.683 -16.969 1.00 85.25 97 THR A C 1
ATOM 759 O O . THR A 1 97 ? 8.232 -2.409 -15.786 1.00 85.25 97 THR A O 1
ATOM 762 N N . TYR A 1 98 ? 7.747 -2.051 -17.944 1.00 85.81 98 TYR A N 1
ATOM 763 C CA . TYR A 1 98 ? 6.753 -1.012 -17.638 1.00 85.81 98 TYR A CA 1
ATOM 764 C C . TYR A 1 98 ? 5.566 -1.566 -16.839 1.00 85.81 98 TYR A C 1
ATOM 766 O O . TYR A 1 98 ? 5.086 -0.906 -15.921 1.00 85.81 98 TYR A O 1
ATOM 774 N N . GLY A 1 99 ? 5.115 -2.782 -17.156 1.00 86.69 99 GLY A N 1
ATOM 775 C CA . GLY A 1 99 ? 4.068 -3.477 -16.413 1.00 86.69 99 GLY A CA 1
ATOM 776 C C . GLY A 1 99 ? 4.461 -3.746 -14.961 1.00 86.69 99 GLY A C 1
ATOM 777 O O . GLY A 1 99 ? 3.645 -3.514 -14.073 1.00 86.69 99 GLY A O 1
ATOM 778 N N . ALA A 1 100 ? 5.707 -4.159 -14.716 1.00 88.62 100 ALA A N 1
ATOM 779 C CA . ALA A 1 100 ? 6.241 -4.402 -13.379 1.00 88.62 100 ALA A CA 1
ATOM 780 C C . ALA A 1 100 ? 6.261 -3.110 -12.558 1.00 88.62 100 ALA A C 1
ATOM 782 O O . ALA A 1 100 ? 5.732 -3.087 -11.454 1.00 88.62 100 ALA A O 1
ATOM 783 N N . ILE A 1 101 ? 6.759 -2.010 -13.137 1.00 88.06 101 ILE A N 1
ATOM 784 C CA . ILE A 1 101 ? 6.770 -0.688 -12.489 1.00 88.06 101 ILE A CA 1
ATOM 785 C C . ILE A 1 101 ? 5.352 -0.259 -12.101 1.00 88.06 101 ILE A C 1
ATOM 787 O O . ILE A 1 101 ? 5.112 0.133 -10.961 1.00 88.06 101 ILE A O 1
ATOM 791 N N . VAL A 1 102 ? 4.395 -0.356 -13.029 1.00 88.06 102 VAL A N 1
ATOM 792 C CA . VAL A 1 102 ? 3.001 0.026 -12.763 1.00 88.06 102 VAL A CA 1
ATOM 793 C C . VAL A 1 102 ? 2.383 -0.861 -11.682 1.00 88.06 102 VAL A C 1
ATOM 795 O O . VAL A 1 102 ? 1.726 -0.338 -10.786 1.00 88.06 102 VAL A O 1
ATOM 798 N N . LEU A 1 103 ? 2.607 -2.177 -11.723 1.00 90.12 103 LEU A N 1
ATOM 799 C CA . LEU A 1 103 ? 2.103 -3.108 -10.709 1.00 90.12 103 LEU A CA 1
ATOM 800 C C . LEU A 1 103 ? 2.688 -2.826 -9.324 1.00 90.12 103 LEU A C 1
ATOM 802 O O . LEU A 1 103 ? 1.935 -2.819 -8.353 1.00 90.12 103 LEU A O 1
ATOM 806 N N . THR A 1 104 ? 3.987 -2.541 -9.234 1.00 89.75 104 THR A N 1
ATOM 807 C CA . THR A 1 104 ? 4.646 -2.179 -7.974 1.00 89.75 104 THR A CA 1
ATOM 808 C C . THR A 1 104 ? 4.077 -0.881 -7.408 1.00 89.75 104 THR A C 1
ATOM 810 O O . THR A 1 104 ? 3.747 -0.838 -6.227 1.00 89.75 104 THR A O 1
ATOM 813 N N . ILE A 1 105 ? 3.882 0.151 -8.240 1.00 88.81 105 ILE A N 1
ATOM 814 C CA . ILE A 1 105 ? 3.281 1.426 -7.808 1.00 88.81 105 ILE A CA 1
ATOM 815 C C . ILE A 1 105 ? 1.838 1.215 -7.339 1.00 88.81 105 ILE A C 1
ATOM 817 O O . ILE A 1 105 ? 1.444 1.733 -6.299 1.00 88.81 105 ILE A O 1
ATOM 821 N N . VAL A 1 106 ? 1.044 0.438 -8.078 1.00 89.25 106 VAL A N 1
ATOM 822 C CA . VAL A 1 106 ? -0.339 0.125 -7.690 1.00 89.25 106 VAL A CA 1
ATOM 823 C C . VAL A 1 106 ? -0.374 -0.665 -6.380 1.00 89.25 106 VAL A C 1
ATOM 825 O O . VAL A 1 106 ? -1.208 -0.375 -5.527 1.00 89.25 106 VAL A O 1
ATOM 828 N N . GLY A 1 107 ? 0.534 -1.630 -6.205 1.00 90.06 107 GLY A N 1
ATOM 829 C CA . GLY A 1 107 ? 0.681 -2.406 -4.974 1.00 90.06 107 GLY A CA 1
ATOM 830 C C . GLY A 1 107 ? 1.037 -1.533 -3.772 1.00 90.06 107 GLY A C 1
ATOM 831 O O . GLY A 1 107 ? 0.366 -1.636 -2.750 1.00 90.06 107 GLY A O 1
ATOM 832 N N . ASN A 1 108 ? 2.015 -0.634 -3.928 1.00 89.81 108 ASN A N 1
ATOM 833 C CA . ASN A 1 108 ? 2.417 0.360 -2.9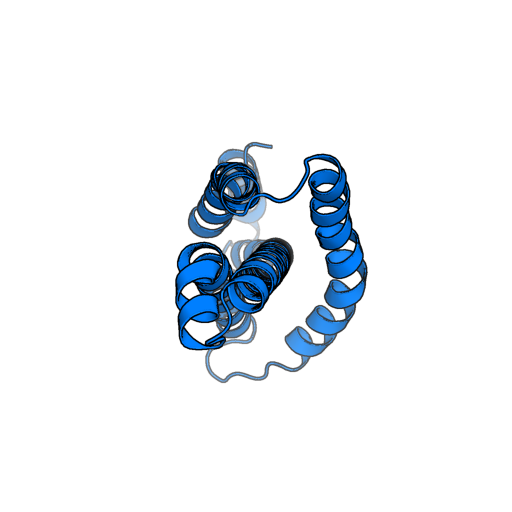27 1.00 89.81 108 ASN A CA 1
ATOM 834 C C . ASN A 1 108 ? 1.237 1.249 -2.522 1.00 89.81 108 ASN A C 1
ATOM 836 O O . ASN A 1 108 ? 0.824 1.265 -1.374 1.00 89.81 108 ASN A O 1
ATOM 840 N N . VAL A 1 109 ? 0.610 1.921 -3.493 1.00 88.81 109 VAL A N 1
ATOM 841 C CA . VAL A 1 109 ? -0.534 2.810 -3.237 1.00 88.81 109 VAL A CA 1
ATOM 842 C C . VAL A 1 109 ? -1.676 2.067 -2.543 1.00 88.81 109 VAL A C 1
ATOM 844 O O . VAL A 1 109 ? -2.328 2.610 -1.656 1.00 88.81 109 VAL A O 1
ATOM 847 N N . MET A 1 110 ? -1.947 0.826 -2.951 1.00 88.31 110 MET A N 1
ATOM 848 C CA . MET A 1 110 ? -2.977 0.004 -2.325 1.00 88.31 110 MET A CA 1
ATOM 849 C C . MET A 1 110 ? -2.612 -0.376 -0.885 1.00 88.31 110 MET A C 1
ATOM 851 O O . MET A 1 110 ? -3.501 -0.386 -0.033 1.00 88.31 110 MET A O 1
ATOM 855 N N . LEU A 1 111 ? -1.342 -0.691 -0.617 1.00 89.88 111 LEU A N 1
ATOM 856 C CA . LEU A 1 111 ? -0.834 -1.007 0.716 1.00 89.88 111 LEU A CA 1
ATOM 857 C C . LEU A 1 111 ? -0.950 0.213 1.634 1.00 89.88 111 LEU A C 1
ATOM 859 O O . LEU A 1 111 ? -1.689 0.113 2.616 1.00 89.88 111 LEU A O 1
ATOM 863 N N . ASP A 1 112 ? -0.320 1.337 1.265 1.00 89.00 112 ASP A N 1
ATOM 864 C CA . ASP A 1 112 ? -0.377 2.632 1.962 1.00 89.00 112 ASP A CA 1
ATOM 865 C C . ASP A 1 112 ? -1.820 2.945 2.365 1.00 89.00 112 ASP A C 1
ATOM 867 O O . ASP A 1 112 ? -2.177 3.134 3.526 1.00 89.00 112 ASP A O 1
ATOM 871 N N . PHE A 1 113 ? -2.707 2.889 1.378 1.00 85.38 113 PHE A N 1
ATOM 872 C CA . PHE A 1 113 ? -4.093 3.246 1.565 1.00 85.38 113 PHE A CA 1
ATOM 873 C C . PHE A 1 113 ? -4.863 2.300 2.500 1.00 85.38 113 PHE A C 1
ATOM 875 O O . PHE A 1 113 ? -5.678 2.748 3.318 1.00 85.38 113 PHE A O 1
ATOM 882 N N . CYS A 1 114 ? -4.648 0.986 2.387 1.00 85.31 114 CYS A N 1
ATOM 883 C CA . CYS A 1 114 ? -5.296 0.021 3.276 1.00 85.31 114 CYS A CA 1
ATOM 884 C C . CYS A 1 114 ? -4.752 0.123 4.705 1.00 85.31 114 CYS A C 1
ATOM 886 O O . CYS A 1 114 ? -5.505 -0.105 5.658 1.00 85.31 114 CYS A O 1
ATOM 888 N N . ALA A 1 115 ? -3.471 0.449 4.852 1.00 85.06 115 ALA A N 1
ATOM 889 C CA . ALA A 1 115 ? -2.806 0.608 6.131 1.00 85.06 115 ALA A CA 1
ATOM 890 C C . ALA A 1 115 ? -3.292 1.875 6.857 1.00 85.06 115 ALA A C 1
ATOM 892 O O . ALA A 1 115 ? -3.824 1.746 7.963 1.00 85.06 115 ALA A O 1
ATOM 893 N N . ASP A 1 116 ? -3.304 3.032 6.186 1.00 84.62 116 ASP A N 1
ATOM 894 C CA . ASP A 1 116 ? -3.908 4.281 6.680 1.00 84.62 116 ASP A CA 1
ATOM 895 C C . ASP A 1 116 ? -5.375 4.081 7.089 1.00 84.62 116 ASP A C 1
ATOM 897 O O . ASP A 1 116 ? -5.831 4.483 8.164 1.00 84.62 116 ASP A O 1
ATOM 901 N N . SER A 1 117 ? -6.142 3.398 6.234 1.00 82.06 117 SER A N 1
ATOM 902 C CA . SER A 1 117 ? -7.561 3.130 6.489 1.00 82.06 117 SER A CA 1
ATOM 903 C C . SER A 1 117 ? -7.790 2.159 7.651 1.00 82.06 117 SER A C 1
ATOM 905 O O . SER A 1 117 ? -8.896 2.119 8.193 1.00 82.06 117 SER A O 1
ATOM 907 N N . SER A 1 118 ? -6.790 1.352 8.027 1.00 81.81 118 SER A N 1
ATOM 908 C CA . SER A 1 118 ? -6.884 0.372 9.118 1.00 81.81 118 SER A CA 1
ATOM 909 C C . SER A 1 118 ? -6.655 0.987 10.496 1.00 81.81 118 SER A C 1
ATOM 911 O O . SER A 1 118 ? -7.157 0.444 11.487 1.00 81.81 118 SER A O 1
ATOM 913 N N . ASP A 1 119 ? -5.956 2.118 10.579 1.00 79.31 119 ASP A N 1
ATOM 914 C CA . ASP A 1 119 ? -5.646 2.772 11.850 1.00 79.31 119 ASP A CA 1
ATOM 915 C C . ASP A 1 119 ? -6.924 3.226 12.582 1.00 79.31 119 ASP A C 1
ATOM 917 O O . ASP A 1 119 ? -7.244 2.754 13.677 1.00 79.31 119 ASP A O 1
ATOM 921 N N . SER A 1 120 ? -7.770 3.997 11.895 1.00 76.12 120 SER A N 1
ATOM 922 C CA . SER A 1 120 ? -9.048 4.504 12.422 1.00 76.12 120 SER A CA 1
ATOM 923 C C . SER A 1 120 ? -9.988 3.424 13.011 1.00 76.12 120 SER A C 1
ATOM 925 O O . SER A 1 120 ? -10.413 3.553 14.167 1.00 76.12 120 SER A O 1
ATOM 927 N N . PRO A 1 121 ? -10.349 2.341 12.288 1.00 74.31 121 PRO A N 1
ATOM 928 C CA . PRO A 1 121 ? -11.222 1.296 12.819 1.00 74.31 121 PRO A CA 1
ATOM 929 C C . PRO A 1 121 ? -10.543 0.439 13.891 1.00 74.31 121 PRO A C 1
ATOM 931 O O . PRO A 1 121 ? -11.237 -0.052 14.783 1.00 74.31 121 PRO A O 1
ATOM 934 N N . SER A 1 122 ? -9.220 0.245 13.833 1.00 73.75 122 SER A N 1
ATOM 935 C CA . SER A 1 122 ? -8.502 -0.544 14.839 1.00 73.75 122 SER A CA 1
ATOM 936 C C . SER A 1 122 ? -8.429 0.182 16.186 1.00 73.75 122 SER A C 1
ATOM 938 O O . SER A 1 122 ? -8.720 -0.436 17.214 1.00 73.75 122 SER A O 1
ATOM 940 N N . ARG A 1 123 ? -8.201 1.503 16.185 1.00 71.25 123 ARG A N 1
ATOM 941 C CA . ARG A 1 123 ? -8.293 2.361 17.375 1.00 71.25 123 ARG A CA 1
ATOM 942 C C . ARG A 1 123 ? -9.699 2.367 17.972 1.00 71.25 123 ARG A C 1
ATOM 944 O O . ARG A 1 123 ? -9.871 2.188 19.177 1.00 71.25 123 ARG A O 1
ATOM 951 N N . ALA A 1 124 ? -10.724 2.503 17.132 1.00 73.69 124 ALA A N 1
ATOM 952 C CA . ALA A 1 124 ? -12.114 2.466 17.580 1.00 73.69 124 ALA A CA 1
ATOM 953 C C . ALA A 1 124 ? -12.510 1.086 18.151 1.00 73.69 124 ALA A C 1
ATOM 955 O O . ALA A 1 124 ? -13.260 1.003 19.120 1.00 73.69 124 ALA A O 1
ATOM 956 N N . TYR A 1 125 ? -11.984 -0.003 17.584 1.00 73.25 125 TYR A N 1
ATOM 957 C CA . TYR A 1 125 ? -12.198 -1.361 18.088 1.00 73.25 125 TYR A CA 1
ATOM 958 C C . TYR A 1 125 ? -11.488 -1.626 19.426 1.00 73.25 125 TYR A C 1
ATOM 960 O O . TYR A 1 125 ? -12.052 -2.304 20.289 1.00 73.25 125 TYR A O 1
ATOM 968 N N . LEU A 1 126 ? -10.278 -1.086 19.621 1.00 70.75 126 LEU A N 1
ATOM 969 C CA . LEU A 1 126 ? -9.580 -1.124 20.911 1.00 70.75 126 LEU A CA 1
ATOM 970 C C . LEU A 1 126 ? -10.411 -0.429 21.998 1.00 70.75 126 LEU A C 1
ATOM 972 O O . LEU A 1 126 ? -10.653 -1.017 23.048 1.00 70.75 126 LEU A O 1
ATOM 976 N N . LEU A 1 127 ? -10.923 0.771 21.707 1.00 70.88 127 LEU A N 1
ATOM 977 C CA . LEU A 1 127 ? -11.761 1.544 22.629 1.00 70.88 127 LEU A CA 1
ATOM 978 C C . LEU A 1 127 ? -13.092 0.868 22.975 1.00 70.88 127 LEU A C 1
ATOM 980 O O . LEU A 1 127 ? -13.540 0.981 24.113 1.00 70.88 127 LEU A O 1
ATOM 984 N N . ASP A 1 128 ? -13.703 0.154 22.025 1.00 73.12 128 ASP A N 1
ATOM 985 C CA . ASP A 1 128 ? -14.919 -0.636 22.266 1.00 73.12 128 ASP A CA 1
ATOM 986 C C . ASP A 1 128 ? -14.655 -1.882 23.133 1.00 73.12 128 ASP A C 1
ATOM 988 O O . ASP A 1 128 ? -15.580 -2.414 23.747 1.00 73.12 128 ASP A O 1
ATOM 992 N N . SER A 1 129 ? -13.418 -2.392 23.141 1.00 67.25 129 SER A N 1
ATOM 993 C CA . SER A 1 129 ? -13.038 -3.607 23.877 1.00 67.25 129 SER A CA 1
ATOM 994 C C . SER A 1 129 ? -12.589 -3.317 25.318 1.00 67.25 129 SER A C 1
ATOM 996 O O . SER A 1 129 ? -12.566 -4.233 26.140 1.00 67.25 129 SER A O 1
ATOM 998 N N . CYS A 1 130 ? -12.244 -2.064 25.631 1.00 66.00 130 CYS A N 1
ATOM 999 C CA . CYS A 1 130 ? -11.883 -1.598 26.972 1.00 66.00 130 CYS A CA 1
ATOM 1000 C C . CYS A 1 130 ? -13.113 -1.028 27.706 1.00 66.00 130 CYS A C 1
ATOM 1002 O O . CYS A 1 130 ? -13.904 -0.289 27.125 1.00 66.00 130 CYS A O 1
ATOM 1004 N N . GLY A 1 131 ? -13.271 -1.338 28.999 1.00 63.69 131 GLY A N 1
ATOM 1005 C CA . GLY A 1 131 ? -14.260 -0.666 29.855 1.00 63.69 131 GLY A CA 1
ATOM 1006 C C . GLY A 1 131 ? -13.911 0.815 30.062 1.00 63.69 131 GLY A C 1
ATOM 1007 O O . GLY A 1 131 ? -12.750 1.189 29.907 1.00 63.69 131 GLY A O 1
ATOM 1008 N N . GLN A 1 132 ? -14.891 1.657 30.424 1.00 58.97 132 GLN A N 1
ATOM 1009 C CA . GLN A 1 132 ? -14.705 3.116 30.575 1.00 58.97 132 GLN A CA 1
ATOM 1010 C C . GLN A 1 132 ? -13.542 3.503 31.512 1.00 58.97 132 GLN A C 1
ATOM 1012 O O . GLN A 1 132 ? -12.899 4.518 31.267 1.00 58.97 132 GLN A O 1
ATOM 1017 N N . ASP A 1 133 ? -13.221 2.676 32.513 1.00 62.66 133 ASP A N 1
ATOM 1018 C CA . ASP A 1 133 ? -12.117 2.916 33.458 1.00 62.66 133 ASP A CA 1
ATOM 1019 C C . ASP A 1 133 ? -10.718 2.555 32.908 1.00 62.66 133 ASP A C 1
ATOM 1021 O O . ASP A 1 133 ? -9.708 3.031 33.423 1.00 62.66 133 ASP A O 1
ATOM 1025 N N . ASP A 1 134 ? -10.634 1.735 31.853 1.00 64.56 134 ASP A N 1
ATOM 1026 C CA . ASP A 1 134 ? -9.369 1.249 31.272 1.00 64.56 134 ASP A CA 1
ATOM 1027 C C . ASP A 1 134 ? -9.056 1.867 29.898 1.00 64.56 134 ASP A C 1
ATOM 1029 O O . ASP A 1 134 ? -8.018 1.562 29.305 1.00 64.56 134 ASP A O 1
ATOM 1033 N N . GLN A 1 135 ? -9.913 2.754 29.378 1.00 67.00 135 GLN A N 1
ATOM 1034 C CA . GLN A 1 135 ? -9.691 3.414 28.085 1.00 67.00 135 GLN A CA 1
ATOM 1035 C C . GLN A 1 135 ? -8.418 4.268 28.075 1.00 67.00 135 GLN A C 1
ATOM 1037 O O . GLN A 1 135 ? -7.669 4.202 27.103 1.00 67.00 135 GLN A O 1
ATOM 1042 N N . ASP A 1 136 ? -8.112 4.983 29.163 1.00 66.38 136 ASP A N 1
ATOM 1043 C CA . ASP A 1 136 ? -6.881 5.781 29.278 1.00 66.38 136 ASP A CA 1
ATOM 1044 C C . ASP A 1 136 ? -5.623 4.902 29.283 1.00 66.38 136 ASP A C 1
ATOM 1046 O O . ASP A 1 136 ? -4.610 5.240 28.663 1.00 66.38 136 ASP A O 1
ATOM 1050 N N . ARG A 1 137 ? -5.686 3.729 29.930 1.00 65.44 137 ARG A N 1
ATOM 1051 C CA . ARG A 1 137 ? -4.604 2.730 29.906 1.00 65.44 137 ARG A CA 1
ATOM 1052 C C . ARG A 1 137 ? -4.457 2.084 28.533 1.00 65.44 137 ARG A C 1
ATOM 1054 O O . ARG A 1 137 ? -3.337 1.884 28.076 1.00 65.44 137 ARG A O 1
ATOM 1061 N N . GLY A 1 138 ? -5.570 1.800 27.859 1.00 64.19 138 GLY A N 1
ATOM 1062 C CA . GLY A 1 138 ? -5.581 1.299 26.487 1.00 64.19 138 GLY A CA 1
ATOM 1063 C C . GLY A 1 138 ? -4.982 2.299 25.498 1.00 64.19 138 GLY A C 1
ATOM 1064 O O . GLY A 1 138 ? -4.162 1.911 24.669 1.00 64.19 138 GLY A O 1
ATOM 1065 N N . LEU A 1 139 ? -5.324 3.587 25.623 1.00 67.31 139 LEU A N 1
ATOM 1066 C CA . LEU A 1 139 ? -4.777 4.654 24.780 1.00 67.31 139 LEU A CA 1
ATOM 1067 C C . LEU A 1 139 ? -3.282 4.869 25.020 1.00 67.31 139 LEU A C 1
ATOM 1069 O O . LEU A 1 139 ? -2.526 5.029 24.067 1.00 67.31 139 LEU A O 1
ATOM 1073 N N . SER A 1 140 ? -2.850 4.855 26.282 1.00 68.75 140 SER A N 1
ATOM 1074 C CA . SER A 1 140 ? -1.436 5.036 26.623 1.00 68.75 140 SER A CA 1
ATOM 1075 C C . SER A 1 140 ? -0.581 3.850 26.182 1.00 68.75 140 SER A C 1
ATOM 1077 O O . SER A 1 140 ? 0.503 4.069 25.655 1.00 68.75 140 SER A O 1
ATOM 1079 N N . LEU A 1 141 ? -1.070 2.608 26.291 1.00 65.94 141 LEU A N 1
ATOM 1080 C CA . LEU A 1 141 ? -0.379 1.440 25.724 1.00 65.94 141 LEU A CA 1
ATOM 1081 C C . LEU A 1 141 ? -0.337 1.481 24.188 1.00 65.94 141 LEU A C 1
ATOM 1083 O O . LEU A 1 141 ? 0.626 1.021 23.579 1.00 65.94 141 LEU A O 1
ATOM 1087 N N . HIS A 1 142 ? -1.388 2.016 23.569 1.00 64.62 142 HIS A N 1
ATOM 1088 C CA . HIS A 1 142 ? -1.483 2.183 22.124 1.00 64.62 142 HIS A CA 1
ATOM 1089 C C . HIS A 1 142 ? -0.472 3.213 21.602 1.00 64.62 142 HIS A C 1
ATOM 1091 O O . HIS A 1 142 ? 0.248 2.888 20.664 1.00 64.62 142 HIS A O 1
ATOM 1097 N N . ALA A 1 143 ? -0.331 4.371 22.260 1.00 66.25 143 ALA A N 1
ATOM 1098 C CA . ALA A 1 143 ? 0.715 5.353 21.953 1.00 66.25 143 ALA A CA 1
ATOM 1099 C C . ALA A 1 143 ? 2.123 4.746 22.102 1.00 66.25 143 ALA A C 1
ATOM 1101 O O . ALA A 1 143 ? 2.951 4.827 21.199 1.00 66.25 143 ALA A O 1
ATOM 1102 N N . LEU A 1 144 ? 2.348 3.999 23.188 1.00 70.56 144 LEU A N 1
ATOM 1103 C CA . LEU A 1 144 ? 3.634 3.352 23.469 1.00 70.56 144 LEU A CA 1
ATOM 1104 C C . LEU A 1 144 ? 4.028 2.301 22.417 1.00 70.56 144 LEU A C 1
ATOM 1106 O O . LEU A 1 144 ? 5.209 2.141 22.124 1.00 70.56 144 LEU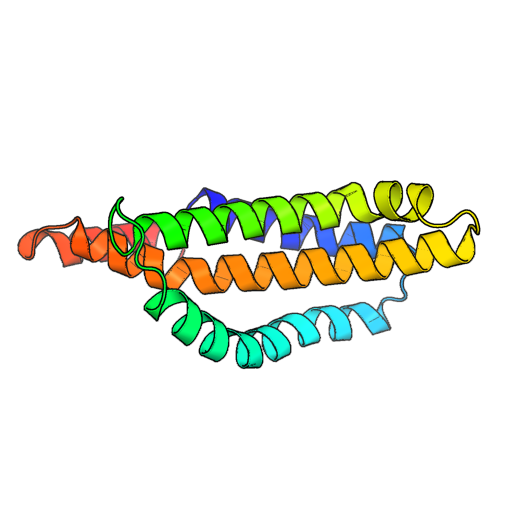 A O 1
ATOM 1110 N N . MET A 1 145 ? 3.057 1.571 21.856 1.00 60.88 145 MET A N 1
ATOM 1111 C CA . MET A 1 145 ? 3.308 0.590 20.792 1.00 60.88 145 MET A CA 1
ATOM 1112 C C . MET A 1 145 ? 3.340 1.198 19.385 1.00 60.88 145 MET A C 1
ATOM 1114 O O . MET A 1 145 ? 3.924 0.581 18.499 1.00 60.88 145 MET A O 1
ATOM 1118 N N . GLY A 1 146 ? 2.714 2.360 19.181 1.00 56.62 146 GLY A N 1
ATOM 1119 C CA . GLY A 1 146 ? 2.799 3.138 17.941 1.00 56.62 146 GLY A CA 1
ATOM 1120 C C . GLY A 1 146 ? 4.101 3.935 17.815 1.00 56.62 146 GLY A C 1
ATOM 1121 O O . GLY A 1 146 ? 4.488 4.290 16.710 1.00 56.62 146 GLY A O 1
ATOM 1122 N N . GLY A 1 147 ? 4.814 4.156 18.925 1.00 49.88 147 GLY A N 1
ATOM 1123 C CA . GLY A 1 147 ? 6.076 4.898 18.924 1.00 49.88 147 GLY A CA 1
ATOM 1124 C C . GLY A 1 147 ? 5.905 6.420 18.865 1.00 49.88 147 GLY A C 1
ATOM 1125 O O . GLY A 1 147 ? 6.840 7.098 18.441 1.00 49.88 147 GLY A O 1
ATOM 1126 N N . GLU A 1 148 ? 4.745 6.935 19.294 1.00 40.59 148 GLU A N 1
ATOM 1127 C CA . GLU A 1 148 ? 4.473 8.372 19.482 1.00 40.59 148 GLU A CA 1
ATOM 1128 C C . GLU A 1 148 ? 4.679 8.823 20.936 1.00 40.59 148 GLU A C 1
ATOM 1130 O O . GLU A 1 148 ? 4.284 8.076 21.866 1.00 40.59 148 GLU A O 1
#

Secondary structure (DSSP, 8-state):
-HHHHHHHHHHHHHHHHHHHHTT--THHHHHHHHHHHHHHHHHHHHHHHHHTT---TT-SSHHHHHHHHHHHHHHHHHHHSHHHHHHHH-SSHHHHHHHHHHHHHHHHHHHHHHHHHHHHHHHHHHHHHS-TTTHHHHHHHHHHHHT-

pLDDT: mean 78.38, std 10.81, range [40.59, 90.12]

Sequence (148 aa):
MFGVEFCYALEMALVTPILLHLGVPEEYYTFIWFISPVLGFLVQPILGSWSDRCTARWGRRRPFILALSVGILVGLALMMNGEDIANATFSNSRAATYGAIVLTIVGNVMLDFCADSSDSPSRAYLLDSCGQDDQDRGLSLHALMGGE